Protein AF-A0A832CK86-F1 (afdb_monomer_lite)

Secondary structure (DSSP, 8-state):
-HHHHHHHHHTT-HHHHHHHHHHHHHHHHHHHHHHGGG--S-PPP-HHHHHHHHHHHHH-TTTSS-HHHHHHHHHHTT--GGGGT-PPP--------

pLDDT: mean 81.96, std 16.76, range [39.22, 96.06]

Radius of gyration: 15.75 Å; chains: 1; bounding box: 34×33×42 Å

Structure (mmCIF, N/CA/C/O backbone):
data_AF-A0A832CK86-F1
#
_entry.id   AF-A0A832CK86-F1
#
loop_
_atom_site.group_PDB
_atom_site.id
_atom_site.type_symbol
_atom_site.label_atom_id
_atom_site.label_alt_id
_atom_site.label_comp_id
_atom_site.label_asym_id
_atom_site.label_entity_id
_atom_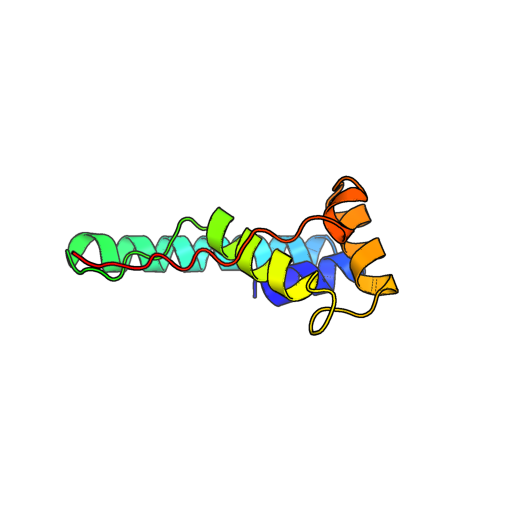site.label_seq_id
_atom_site.pdbx_PDB_ins_code
_atom_site.Cartn_x
_atom_site.Cartn_y
_atom_site.Cartn_z
_atom_site.occupancy
_atom_site.B_iso_or_equiv
_atom_site.auth_seq_id
_atom_site.auth_comp_id
_atom_site.auth_asym_id
_atom_site.auth_atom_id
_atom_site.pdbx_PDB_model_num
ATOM 1 N N . MET A 1 1 ? -9.689 -0.532 -2.951 1.00 85.69 1 MET A N 1
ATOM 2 C CA . MET A 1 1 ? -9.281 0.847 -2.597 1.00 85.69 1 MET A CA 1
ATOM 3 C C . MET A 1 1 ? -7.775 0.966 -2.414 1.00 85.69 1 MET A C 1
ATOM 5 O O . MET A 1 1 ? -7.137 1.491 -3.309 1.00 85.69 1 MET A O 1
ATOM 9 N N . LEU A 1 2 ? -7.179 0.452 -1.328 1.00 91.69 2 LEU A N 1
ATOM 10 C CA . LEU A 1 2 ? -5.730 0.609 -1.087 1.00 91.69 2 LEU A CA 1
ATOM 11 C C . LEU A 1 2 ? -4.853 -0.148 -2.101 1.00 91.69 2 LEU A C 1
ATOM 13 O O . LEU A 1 2 ? -3.833 0.354 -2.557 1.00 91.69 2 LEU A O 1
ATOM 17 N N . ARG A 1 3 ? -5.281 -1.344 -2.515 1.00 94.19 3 ARG A N 1
ATOM 18 C CA . ARG A 1 3 ? -4.633 -2.065 -3.619 1.00 94.19 3 ARG A CA 1
ATOM 19 C C . ARG A 1 3 ? -4.710 -1.270 -4.924 1.00 94.19 3 ARG A C 1
ATOM 21 O O . ARG A 1 3 ? -3.701 -1.083 -5.589 1.00 94.19 3 ARG A O 1
ATOM 28 N N . ASP A 1 4 ? -5.895 -0.754 -5.238 1.00 94.50 4 ASP A N 1
ATOM 29 C CA . ASP A 1 4 ? -6.147 0.013 -6.461 1.00 94.50 4 ASP A CA 1
ATOM 30 C C . ASP A 1 4 ? -5.348 1.320 -6.493 1.00 94.50 4 ASP A C 1
ATOM 32 O O . ASP A 1 4 ? -4.855 1.684 -7.553 1.00 94.50 4 ASP A O 1
ATOM 36 N N . SER A 1 5 ? -5.122 1.978 -5.345 1.00 94.62 5 SER A N 1
ATOM 37 C CA . SER A 1 5 ? -4.248 3.157 -5.306 1.00 94.62 5 SER A CA 1
ATOM 38 C C . SER A 1 5 ? -2.819 2.837 -5.739 1.00 94.62 5 SER A C 1
ATOM 40 O O . SER A 1 5 ? -2.212 3.627 -6.452 1.00 94.62 5 SER A O 1
ATOM 42 N N . PHE A 1 6 ? -2.280 1.668 -5.371 1.00 94.50 6 PHE A N 1
ATOM 43 C CA . PHE A 1 6 ? -0.951 1.257 -5.835 1.00 94.50 6 PHE A CA 1
ATOM 44 C C . PHE A 1 6 ? -0.939 0.915 -7.327 1.00 94.50 6 PHE A C 1
ATOM 46 O O . PHE A 1 6 ? 0.028 1.233 -8.015 1.00 94.50 6 PHE A O 1
ATOM 53 N N . LEU A 1 7 ? -2.012 0.304 -7.838 1.00 95.06 7 LEU A N 1
ATOM 54 C CA . LEU A 1 7 ? -2.145 0.020 -9.268 1.00 95.06 7 LEU A CA 1
ATOM 55 C C . LEU A 1 7 ? -2.219 1.312 -10.091 1.00 95.06 7 LEU A C 1
ATOM 57 O O . LEU A 1 7 ? -1.524 1.436 -11.095 1.00 95.06 7 LEU A O 1
ATOM 61 N N . ASP A 1 8 ? -2.984 2.300 -9.635 1.00 96.06 8 ASP A N 1
ATOM 62 C CA . ASP A 1 8 ? -3.076 3.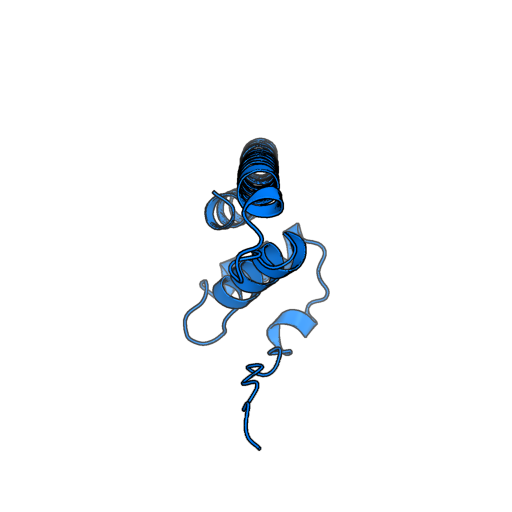604 -10.295 1.00 96.06 8 ASP A CA 1
ATOM 63 C C . ASP A 1 8 ? -1.740 4.358 -10.266 1.00 96.06 8 ASP A C 1
ATOM 65 O O . ASP A 1 8 ? -1.392 5.019 -11.244 1.00 96.06 8 ASP A O 1
ATOM 69 N N . LEU A 1 9 ? -0.947 4.187 -9.202 1.00 93.69 9 LEU A N 1
ATOM 70 C CA . LEU A 1 9 ? 0.418 4.712 -9.122 1.00 93.69 9 LEU A CA 1
ATOM 71 C C . LEU A 1 9 ? 1.307 4.136 -10.238 1.00 93.69 9 LEU A C 1
ATOM 73 O O . LEU A 1 9 ? 1.986 4.882 -10.939 1.00 93.69 9 LEU A O 1
ATOM 77 N N . ILE A 1 10 ? 1.256 2.814 -10.452 1.00 95.44 10 ILE A N 1
ATOM 78 C CA . ILE A 1 10 ? 2.014 2.124 -11.513 1.00 95.44 10 ILE A CA 1
ATOM 79 C C . ILE A 1 10 ? 1.619 2.649 -12.898 1.00 95.44 10 ILE A C 1
ATOM 81 O O . ILE A 1 10 ? 2.476 2.803 -13.770 1.00 95.44 10 ILE A O 1
ATOM 85 N N . LEU A 1 11 ? 0.332 2.947 -13.093 1.00 95.19 11 LEU A N 1
ATOM 86 C CA . LEU A 1 11 ? -0.219 3.474 -14.343 1.00 95.19 11 LEU A CA 1
ATOM 87 C C . LEU A 1 11 ? 0.027 4.984 -14.538 1.00 95.19 11 LEU A C 1
ATOM 89 O O . LEU A 1 11 ? -0.416 5.536 -15.544 1.00 95.19 11 LEU A O 1
ATOM 93 N N . GLY A 1 12 ? 0.705 5.661 -13.601 1.00 92.62 12 GLY A N 1
ATOM 94 C CA . GLY A 1 12 ? 0.952 7.108 -13.647 1.00 92.62 12 GLY A CA 1
ATOM 95 C C . GLY A 1 12 ? -0.287 7.965 -13.359 1.00 92.62 12 GLY A C 1
ATOM 96 O O . GLY A 1 12 ? -0.292 9.168 -13.611 1.00 92.62 12 GLY A O 1
ATOM 97 N N . GLN A 1 13 ? -1.357 7.368 -12.831 1.00 95.50 13 GLN A N 1
ATOM 98 C CA . GLN A 1 13 ? -2.599 8.054 -12.472 1.00 95.50 13 GLN A CA 1
ATOM 99 C C . GLN A 1 13 ? -2.511 8.607 -11.041 1.00 95.50 13 GLN A C 1
ATOM 101 O O . GLN A 1 13 ? -3.305 8.244 -10.173 1.00 95.50 13 GLN A O 1
ATOM 106 N N . HIS A 1 14 ? -1.532 9.479 -10.786 1.00 93.75 14 HIS A N 1
ATOM 107 C CA . HIS A 1 14 ? -1.184 9.944 -9.435 1.00 93.75 14 HIS A CA 1
ATOM 108 C C . HIS A 1 14 ? -2.364 10.563 -8.674 1.00 93.75 14 HIS A C 1
ATOM 110 O O . HIS A 1 14 ? -2.599 10.205 -7.523 1.00 93.75 14 HIS A O 1
ATOM 116 N N . ASP A 1 15 ? -3.158 11.420 -9.320 1.00 96.06 15 ASP A N 1
ATOM 117 C CA . ASP A 1 15 ? -4.313 12.064 -8.678 1.00 96.06 15 ASP A CA 1
ATOM 118 C C . ASP A 1 15 ? -5.368 11.047 -8.227 1.00 96.06 15 ASP A C 1
ATOM 120 O O . ASP A 1 15 ? -5.968 11.168 -7.156 1.00 96.06 15 ASP A O 1
ATOM 124 N N . ARG A 1 16 ? -5.585 10.008 -9.041 1.00 94.50 16 ARG A N 1
ATOM 125 C CA . ARG A 1 16 ? -6.545 8.944 -8.743 1.00 94.50 16 ARG A CA 1
ATOM 126 C C . ARG A 1 16 ? -6.030 8.045 -7.625 1.00 94.50 16 ARG A C 1
ATOM 128 O O . ARG A 1 16 ? -6.784 7.741 -6.699 1.00 94.50 16 ARG A O 1
ATOM 135 N N . ALA A 1 17 ? -4.748 7.688 -7.678 1.00 95.00 17 ALA A N 1
ATOM 136 C CA . ALA A 1 17 ? -4.077 6.934 -6.630 1.00 95.00 17 ALA A CA 1
ATOM 137 C C . ALA A 1 17 ? -4.180 7.644 -5.273 1.00 95.00 17 ALA A C 1
ATOM 139 O O . ALA A 1 17 ? -4.582 7.039 -4.278 1.00 95.00 17 ALA A O 1
ATOM 140 N N . GLU A 1 18 ? -3.905 8.945 -5.252 1.00 95.19 18 GLU A N 1
ATOM 141 C CA . GLU A 1 18 ? -3.989 9.783 -4.061 1.00 95.19 18 GLU A CA 1
ATOM 142 C C . GLU A 1 18 ? -5.432 9.895 -3.537 1.00 95.19 18 GLU A C 1
ATOM 144 O O . GLU A 1 18 ? -5.682 9.754 -2.338 1.00 95.19 18 GLU A O 1
ATOM 149 N N . GLY A 1 19 ? -6.416 10.068 -4.425 1.00 95.44 19 GLY A N 1
ATOM 150 C CA . GLY A 1 19 ? -7.832 10.065 -4.046 1.00 95.44 19 GLY A CA 1
ATOM 151 C C . GLY A 1 19 ? -8.273 8.749 -3.393 1.00 95.44 19 GLY A C 1
ATOM 152 O O . GLY A 1 19 ? -8.943 8.755 -2.356 1.00 95.44 19 GLY A O 1
ATOM 153 N N . LEU A 1 20 ? -7.855 7.613 -3.958 1.00 95.19 20 LEU A N 1
ATOM 154 C CA . LEU A 1 20 ? -8.133 6.283 -3.410 1.00 95.19 20 LEU A CA 1
ATOM 155 C C . LEU A 1 20 ? -7.417 6.039 -2.077 1.00 95.19 20 LEU A C 1
ATOM 157 O O . LEU A 1 20 ? -8.002 5.434 -1.173 1.00 95.19 20 LEU A O 1
ATOM 161 N N . HIS A 1 21 ? -6.185 6.529 -1.932 1.00 92.56 21 HIS A N 1
ATOM 162 C CA . HIS A 1 21 ? -5.433 6.457 -0.684 1.00 92.56 21 HIS A CA 1
ATOM 163 C C . HIS A 1 21 ? -6.149 7.216 0.441 1.00 92.56 21 HIS A C 1
ATOM 165 O O . HIS A 1 21 ? -6.414 6.649 1.504 1.00 92.56 21 HIS A O 1
ATOM 171 N N . ARG A 1 22 ? -6.570 8.462 0.184 1.00 95.62 22 ARG A N 1
ATOM 172 C CA . ARG A 1 22 ? -7.348 9.256 1.152 1.00 95.62 22 ARG A CA 1
ATOM 173 C C . ARG A 1 22 ? -8.673 8.595 1.511 1.00 95.62 22 ARG A C 1
ATOM 175 O O . ARG A 1 22 ? -9.052 8.597 2.681 1.00 95.62 22 ARG A O 1
ATOM 182 N N . LEU A 1 23 ? -9.367 8.003 0.537 1.00 95.81 23 LEU A N 1
ATOM 183 C CA . LEU A 1 23 ? -10.602 7.263 0.798 1.00 95.81 23 LEU A CA 1
ATOM 184 C C . LEU A 1 23 ? -10.353 6.053 1.713 1.00 95.81 23 LEU A C 1
ATOM 186 O O . LEU A 1 23 ? -11.147 5.791 2.617 1.00 95.81 23 LEU A O 1
ATOM 190 N N . ALA A 1 24 ? -9.243 5.337 1.513 1.00 94.25 24 ALA A N 1
ATOM 191 C CA . ALA A 1 24 ? -8.856 4.225 2.376 1.00 94.25 24 ALA A CA 1
ATOM 192 C C . ALA A 1 24 ? -8.570 4.689 3.816 1.00 94.25 24 ALA A C 1
ATOM 194 O O . ALA A 1 24 ? -9.055 4.052 4.752 1.00 94.25 24 ALA A O 1
ATOM 195 N N . ILE A 1 25 ? -7.871 5.819 3.994 1.00 94.38 25 ILE A N 1
ATOM 196 C CA . ILE A 1 25 ? -7.645 6.429 5.316 1.00 94.38 25 ILE A CA 1
ATOM 197 C C . ILE A 1 25 ? -8.980 6.778 5.980 1.00 94.38 25 ILE A C 1
ATOM 199 O O . ILE A 1 25 ? -9.219 6.389 7.118 1.00 94.38 25 ILE A O 1
ATOM 203 N N . GLN A 1 26 ? -9.880 7.464 5.270 1.00 94.88 26 GLN A N 1
ATOM 204 C CA . GLN A 1 26 ? -11.177 7.869 5.824 1.00 94.88 26 GLN A CA 1
ATOM 205 C C . GLN A 1 26 ? -12.013 6.669 6.279 1.00 94.88 26 GLN A C 1
ATOM 207 O O . GLN A 1 26 ? -12.628 6.709 7.348 1.00 94.88 26 GLN A O 1
ATOM 212 N N . LEU A 1 27 ? -12.028 5.592 5.488 1.00 92.25 27 LEU A N 1
ATOM 213 C CA . LEU A 1 27 ? -12.742 4.370 5.843 1.00 92.25 27 LEU A CA 1
ATOM 214 C C . LEU A 1 27 ? -12.130 3.699 7.079 1.00 92.25 27 LEU A C 1
ATOM 216 O O . LEU A 1 27 ? -12.873 3.291 7.972 1.00 92.25 27 LEU A O 1
ATOM 220 N N . TYR A 1 28 ? -10.798 3.626 7.146 1.00 91.50 28 TYR A N 1
ATOM 221 C CA . TYR A 1 28 ? -10.079 3.107 8.307 1.00 91.50 28 TYR A CA 1
ATOM 222 C C . TYR A 1 28 ? -10.396 3.914 9.571 1.00 91.50 28 TYR A C 1
ATOM 224 O O . TYR A 1 28 ? -10.814 3.337 10.573 1.00 91.50 28 TYR A O 1
ATOM 232 N N . THR A 1 29 ? -10.283 5.245 9.512 1.00 91.25 29 THR A N 1
ATOM 233 C CA . THR A 1 29 ? -10.589 6.128 10.646 1.00 91.25 29 THR A CA 1
ATOM 234 C C . THR A 1 29 ? -12.028 5.933 11.105 1.00 91.25 29 THR A C 1
ATOM 236 O O . THR A 1 29 ? -12.283 5.762 12.295 1.00 91.25 29 THR A O 1
ATOM 239 N N . ARG A 1 30 ? -12.981 5.878 10.167 1.00 91.06 30 ARG A N 1
ATOM 240 C CA . ARG A 1 30 ? -14.389 5.636 10.496 1.00 91.06 30 ARG A CA 1
ATOM 241 C C . ARG A 1 30 ? -14.590 4.289 11.187 1.00 91.06 30 ARG A C 1
ATOM 243 O O . ARG A 1 30 ? -15.318 4.228 12.173 1.00 91.06 30 ARG A O 1
ATOM 250 N N . PHE A 1 31 ? -13.954 3.228 10.697 1.00 88.00 31 PHE A N 1
ATOM 251 C CA . PHE A 1 31 ? -14.025 1.919 11.342 1.00 88.00 31 PHE A CA 1
ATOM 252 C C . PHE A 1 31 ? -13.455 1.973 12.763 1.00 88.00 31 PHE A C 1
ATOM 254 O O . PHE A 1 31 ? -14.119 1.546 13.701 1.00 88.00 31 PHE A O 1
ATOM 261 N N . GLN A 1 32 ? -12.265 2.550 12.935 1.00 85.06 32 GLN A N 1
ATOM 262 C CA . GLN A 1 32 ? -11.597 2.627 14.232 1.00 85.06 32 GLN A CA 1
ATOM 263 C C . GLN A 1 32 ? -12.450 3.385 15.257 1.00 85.06 32 GLN A C 1
ATOM 265 O O . GLN A 1 32 ? -12.724 2.848 16.325 1.00 85.06 32 GLN A O 1
ATOM 270 N N . THR A 1 33 ? -13.006 4.543 14.883 1.00 85.50 33 THR A N 1
ATOM 271 C CA . THR A 1 33 ? -13.915 5.308 15.761 1.00 85.50 33 THR A CA 1
ATOM 272 C C . THR A 1 33 ? -15.194 4.554 16.138 1.00 85.50 33 THR A C 1
ATOM 274 O O . THR A 1 33 ? -15.745 4.778 17.211 1.00 85.50 33 THR A O 1
ATOM 277 N N . ALA A 1 34 ? -15.686 3.660 15.274 1.00 82.31 34 ALA A N 1
ATOM 278 C CA . ALA A 1 34 ? -16.877 2.861 15.556 1.00 82.31 34 ALA A CA 1
ATOM 279 C C . ALA A 1 34 ? -16.588 1.680 16.497 1.00 82.31 34 ALA A C 1
ATOM 281 O O . ALA A 1 34 ? -17.483 1.251 17.224 1.00 82.31 34 ALA A O 1
ATOM 282 N N . VAL A 1 35 ? -15.359 1.154 16.482 1.00 76.38 35 VAL A N 1
ATOM 283 C CA . VAL A 1 35 ? -14.965 -0.048 17.236 1.00 76.38 35 VAL A CA 1
ATOM 284 C C . VAL A 1 35 ? -14.269 0.287 18.562 1.00 76.38 35 VAL A C 1
ATOM 286 O O . VAL A 1 35 ? -14.393 -0.482 19.512 1.00 76.38 35 VAL A O 1
ATOM 289 N N . GLU A 1 36 ? -13.627 1.452 18.685 1.00 68.88 36 GLU A N 1
ATOM 290 C CA . GLU A 1 36 ? -13.065 1.967 19.947 1.00 68.88 36 GLU A CA 1
ATOM 291 C C . GLU A 1 36 ? -14.031 1.899 21.152 1.00 68.88 36 GLU A C 1
ATOM 293 O O . GLU A 1 36 ? -13.635 1.368 22.193 1.00 68.88 36 GLU A O 1
ATOM 298 N N . PRO A 1 37 ? -15.297 2.356 21.058 1.00 65.62 37 PRO A N 1
ATOM 299 C CA . PRO A 1 37 ? -16.227 2.290 22.187 1.00 65.62 37 PRO A CA 1
ATOM 300 C C . PRO A 1 37 ? -16.749 0.875 22.487 1.00 65.62 37 PRO A C 1
ATOM 302 O O . PRO A 1 37 ? -17.334 0.667 23.548 1.00 65.62 37 PRO A O 1
ATOM 305 N N . ALA A 1 38 ? -16.551 -0.100 21.590 1.00 61.19 38 ALA A N 1
ATOM 306 C CA . ALA A 1 38 ? -17.049 -1.467 21.762 1.00 61.19 38 ALA A CA 1
ATOM 307 C C . ALA A 1 38 ? -16.140 -2.343 22.647 1.00 61.19 38 ALA A C 1
ATOM 309 O O . ALA A 1 38 ? -16.537 -3.447 23.006 1.00 61.19 38 ALA A O 1
ATOM 310 N N . GLY A 1 39 ? -14.937 -1.876 23.018 1.00 59.44 39 GLY A N 1
ATOM 311 C CA . GLY A 1 39 ? -14.033 -2.555 23.965 1.00 59.44 39 GLY A CA 1
ATOM 312 C C . GLY A 1 39 ? -13.549 -3.949 23.536 1.00 59.44 39 GLY A C 1
ATOM 313 O O . GLY A 1 39 ? -12.897 -4.649 24.314 1.00 59.44 39 GLY A O 1
ATOM 314 N N . GLU A 1 40 ? -13.868 -4.372 22.316 1.00 56.50 40 GLU A N 1
ATOM 315 C CA . GLU A 1 40 ? -13.721 -5.749 21.872 1.00 56.50 40 GLU A CA 1
ATOM 316 C C . GLU A 1 40 ? -12.466 -5.918 21.010 1.00 56.50 40 GLU A C 1
ATOM 318 O O . GLU A 1 40 ? -12.034 -5.012 20.303 1.00 56.50 40 GLU A O 1
ATOM 323 N N . ARG A 1 41 ? -11.858 -7.103 21.110 1.00 55.47 41 ARG A N 1
ATOM 324 C CA . ARG A 1 41 ? -10.510 -7.515 20.665 1.00 55.47 41 ARG A CA 1
ATOM 325 C C . ARG A 1 41 ? -10.262 -7.478 19.141 1.00 55.47 41 ARG A C 1
ATOM 327 O O . ARG A 1 41 ? -9.422 -8.221 18.642 1.00 55.47 41 ARG A O 1
ATOM 334 N N . VAL A 1 42 ? -10.985 -6.641 18.403 1.00 64.38 42 VAL A N 1
ATOM 335 C CA . VAL A 1 42 ? -10.943 -6.483 16.942 1.00 64.38 42 VAL A CA 1
ATOM 336 C C . VAL A 1 42 ? -10.461 -5.072 16.586 1.00 64.38 42 VAL A C 1
ATOM 338 O O . VAL A 1 42 ? -11.028 -4.387 15.737 1.00 64.38 42 VAL A O 1
ATOM 341 N N . ALA A 1 43 ? -9.416 -4.594 17.262 1.00 68.50 43 ALA A N 1
ATOM 342 C CA . ALA A 1 43 ? -8.723 -3.399 16.803 1.00 68.50 43 ALA A CA 1
ATOM 343 C C . ALA A 1 43 ? -8.012 -3.744 15.487 1.00 68.50 43 ALA A C 1
ATOM 345 O O . ALA A 1 43 ? -7.207 -4.677 15.440 1.00 68.50 43 ALA A O 1
ATOM 346 N N . LEU A 1 44 ? -8.324 -3.014 14.413 1.00 77.69 44 LEU A N 1
ATOM 347 C CA . LEU A 1 44 ? -7.513 -3.085 13.201 1.00 77.69 44 LEU A CA 1
ATOM 348 C C . LEU A 1 44 ? -6.085 -2.640 13.534 1.00 77.69 44 LEU A C 1
ATOM 350 O O . LEU A 1 44 ? -5.914 -1.719 14.342 1.00 77.69 44 LEU A O 1
ATOM 354 N N . PRO A 1 45 ? -5.068 -3.253 12.906 1.00 85.06 45 PRO A N 1
ATOM 355 C CA . PRO A 1 45 ? -3.715 -2.740 13.016 1.00 85.06 45 PRO A CA 1
ATOM 356 C C . PRO A 1 45 ? -3.654 -1.315 12.438 1.00 85.06 45 PRO A C 1
ATOM 358 O O . PRO A 1 45 ? -4.504 -0.960 11.613 1.00 85.06 45 PRO A O 1
ATOM 361 N N . PRO A 1 46 ? -2.665 -0.504 12.852 1.00 89.06 46 PRO A N 1
ATOM 362 C CA . PRO A 1 46 ? -2.406 0.811 12.282 1.00 89.06 46 PRO A CA 1
ATOM 363 C C . PRO A 1 46 ? -2.517 0.828 10.756 1.00 89.06 46 PRO A C 1
ATOM 365 O O . PRO A 1 46 ? -2.111 -0.111 10.071 1.00 89.06 46 PRO A O 1
ATOM 368 N N . PHE A 1 47 ? -3.042 1.920 10.201 1.00 89.31 47 PHE A N 1
ATOM 369 C CA . PHE A 1 47 ? -3.231 2.035 8.754 1.00 89.31 47 PHE A CA 1
ATOM 370 C C . PHE A 1 47 ? -1.933 1.813 7.961 1.00 89.31 47 PHE A C 1
ATOM 372 O O . PHE A 1 47 ? -1.962 1.204 6.892 1.00 89.31 47 PHE A O 1
ATOM 379 N N . ASP A 1 48 ? -0.793 2.249 8.496 1.00 89.69 48 ASP A N 1
ATOM 380 C CA . ASP A 1 48 ? 0.511 2.015 7.875 1.00 89.69 48 ASP A CA 1
ATOM 381 C C . ASP A 1 48 ? 0.883 0.533 7.807 1.00 89.69 48 ASP A C 1
ATOM 383 O O . ASP A 1 48 ? 1.446 0.103 6.801 1.00 89.69 48 ASP A O 1
ATOM 387 N N . ASP A 1 49 ? 0.496 -0.269 8.799 1.00 89.50 49 ASP A N 1
ATOM 388 C CA . ASP A 1 49 ? 0.721 -1.715 8.786 1.00 89.50 49 ASP A CA 1
ATOM 389 C C . ASP A 1 49 ? -0.163 -2.392 7.734 1.00 89.50 49 ASP A C 1
ATOM 391 O O . ASP A 1 49 ? 0.297 -3.272 7.007 1.00 89.50 49 ASP A O 1
ATOM 395 N N . LEU A 1 50 ? -1.414 -1.939 7.578 1.00 90.69 50 LEU A N 1
ATOM 396 C CA . LEU A 1 50 ? -2.298 -2.396 6.497 1.00 90.69 50 LEU A CA 1
ATOM 397 C C . LEU A 1 50 ? -1.729 -2.032 5.121 1.00 90.69 50 LEU A C 1
ATOM 399 O O . LEU A 1 50 ? -1.718 -2.855 4.203 1.00 90.69 50 LEU A O 1
ATOM 403 N N . ARG A 1 51 ? -1.225 -0.803 4.976 1.00 92.81 51 ARG A N 1
ATOM 404 C CA . ARG A 1 51 ? -0.566 -0.334 3.754 1.00 92.81 51 ARG A CA 1
ATOM 405 C C . ARG A 1 51 ? 0.675 -1.158 3.445 1.00 92.81 51 ARG A C 1
ATOM 407 O O . ARG A 1 51 ? 0.868 -1.538 2.290 1.00 92.81 51 ARG A O 1
ATOM 414 N N . GLN A 1 52 ? 1.475 -1.467 4.460 1.00 91.31 52 GLN A N 1
ATOM 415 C CA . GLN A 1 52 ? 2.660 -2.297 4.319 1.00 91.31 52 GLN A CA 1
ATOM 416 C C . GLN A 1 52 ? 2.301 -3.742 3.961 1.00 91.31 52 GLN A C 1
ATOM 418 O O . GLN A 1 52 ? 2.961 -4.325 3.107 1.00 91.31 52 GLN A O 1
ATOM 423 N N . ALA A 1 53 ? 1.247 -4.312 4.547 1.00 90.81 53 ALA A N 1
ATOM 424 C CA . ALA A 1 53 ? 0.781 -5.658 4.218 1.00 90.81 53 ALA A CA 1
ATOM 425 C C . ALA A 1 53 ? 0.376 -5.768 2.740 1.00 90.81 53 ALA A C 1
ATOM 427 O O . ALA A 1 53 ? 0.875 -6.641 2.031 1.00 90.81 53 ALA A O 1
ATOM 428 N N . VAL A 1 54 ? -0.432 -4.825 2.242 1.00 92.88 54 VAL A N 1
ATOM 429 C CA . VAL A 1 54 ? -0.816 -4.780 0.819 1.00 92.88 54 VAL A CA 1
ATOM 430 C C . VAL A 1 54 ? 0.408 -4.578 -0.078 1.00 92.88 54 VAL A C 1
ATOM 432 O O . VAL A 1 54 ? 0.514 -5.213 -1.126 1.00 92.88 54 VAL A O 1
ATOM 435 N N . LEU A 1 55 ? 1.351 -3.719 0.320 1.00 92.19 55 LEU A N 1
ATOM 436 C CA . LEU A 1 55 ? 2.590 -3.520 -0.431 1.00 92.19 55 LEU A CA 1
ATOM 437 C C . LEU A 1 55 ? 3.428 -4.806 -0.493 1.00 92.19 55 LEU A C 1
ATO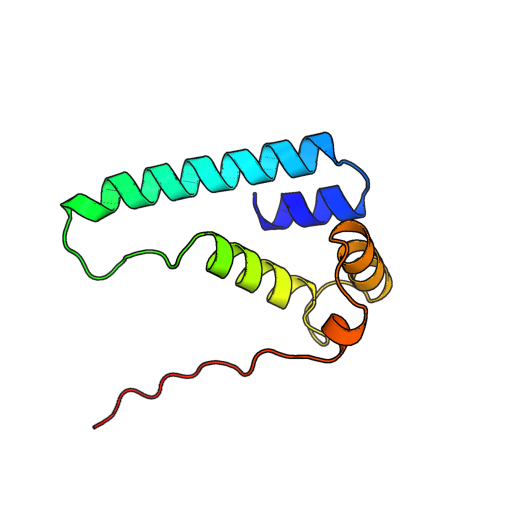M 439 O O . LEU A 1 55 ? 3.920 -5.153 -1.564 1.00 92.19 55 LEU A O 1
ATOM 443 N N . ASN A 1 56 ? 3.549 -5.536 0.618 1.00 91.38 56 ASN A N 1
ATOM 444 C CA . ASN A 1 56 ? 4.264 -6.811 0.675 1.00 91.38 56 ASN A CA 1
ATOM 445 C C . ASN A 1 56 ? 3.613 -7.859 -0.237 1.00 91.38 56 ASN A C 1
ATOM 447 O O . ASN A 1 56 ? 4.323 -8.549 -0.958 1.00 91.38 56 ASN A O 1
ATOM 451 N N . GLU A 1 57 ? 2.280 -7.945 -0.257 1.00 92.06 57 GLU A N 1
ATOM 452 C CA . GLU A 1 57 ? 1.550 -8.838 -1.169 1.00 92.06 57 GLU A CA 1
ATOM 453 C C . GLU A 1 57 ? 1.792 -8.480 -2.641 1.00 92.06 57 GLU A C 1
ATOM 455 O O . GLU A 1 57 ? 1.995 -9.356 -3.478 1.00 92.06 57 GLU A O 1
ATOM 460 N N . LEU A 1 58 ? 1.787 -7.187 -2.983 1.00 91.81 58 LEU A N 1
ATOM 461 C CA . LEU A 1 58 ? 2.039 -6.732 -4.354 1.00 91.81 58 LEU A CA 1
ATOM 462 C C . LEU A 1 58 ? 3.492 -6.963 -4.788 1.00 91.81 58 LEU A C 1
ATOM 464 O O . LEU A 1 58 ? 3.746 -7.242 -5.963 1.00 91.81 58 LEU A O 1
ATOM 468 N N . LEU A 1 59 ? 4.438 -6.858 -3.858 1.00 90.88 59 LEU A N 1
ATOM 469 C CA . LEU A 1 59 ? 5.860 -7.088 -4.103 1.00 90.88 59 LEU A CA 1
ATOM 470 C C . LEU A 1 59 ? 6.286 -8.547 -3.892 1.00 90.88 59 LEU A C 1
ATOM 472 O O . LEU A 1 59 ? 7.451 -8.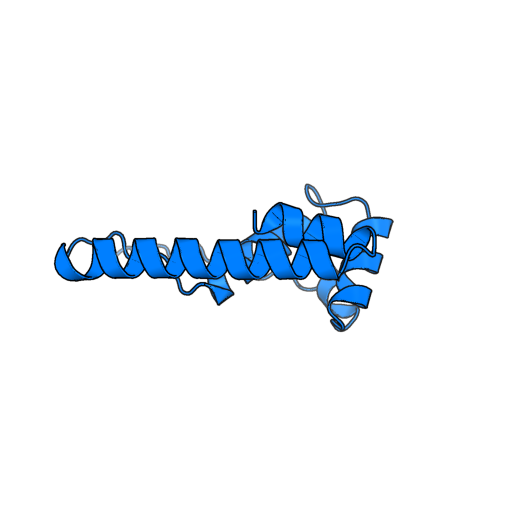863 -4.137 1.00 90.88 59 LEU A O 1
ATOM 476 N N . ASP A 1 60 ? 5.369 -9.447 -3.526 1.00 89.81 60 ASP A N 1
ATOM 477 C CA . ASP A 1 60 ? 5.688 -10.852 -3.284 1.00 89.81 60 ASP A CA 1
ATOM 478 C C . ASP A 1 60 ? 6.309 -11.502 -4.538 1.00 89.81 60 ASP A C 1
ATOM 480 O O . ASP A 1 60 ? 5.738 -11.408 -5.631 1.00 89.81 60 ASP A O 1
ATOM 484 N N . PRO A 1 61 ? 7.488 -12.142 -4.436 1.00 83.50 61 PRO A N 1
ATOM 485 C CA . PRO A 1 61 ? 8.212 -12.650 -5.597 1.00 83.50 61 PRO A CA 1
ATOM 486 C C . PRO A 1 61 ? 7.494 -13.798 -6.316 1.00 83.50 61 PRO A C 1
ATOM 488 O O . PRO A 1 61 ? 7.699 -13.948 -7.519 1.00 83.50 61 PRO A O 1
ATOM 491 N N . GLU A 1 62 ? 6.662 -14.573 -5.617 1.00 85.38 62 GLU A N 1
ATOM 492 C CA . GLU A 1 62 ? 6.010 -15.780 -6.138 1.00 85.38 62 GLU A CA 1
ATOM 493 C C . GLU A 1 62 ? 4.580 -15.504 -6.625 1.00 85.38 62 GLU A C 1
ATOM 495 O O . GLU A 1 62 ? 4.170 -16.041 -7.652 1.00 85.38 62 GLU A O 1
ATOM 500 N N . GLN A 1 63 ? 3.827 -14.666 -5.908 1.00 87.81 63 GLN A N 1
ATOM 501 C CA . GLN A 1 63 ? 2.386 -14.453 -6.112 1.00 87.81 63 GLN A CA 1
ATOM 502 C C . GLN A 1 63 ? 1.989 -12.979 -6.305 1.00 87.81 63 GLN A C 1
ATOM 504 O O . GLN A 1 63 ? 0.812 -12.679 -6.514 1.00 87.81 63 GLN A O 1
ATOM 509 N N . GLY A 1 64 ? 2.948 -12.053 -6.228 1.00 88.44 64 GLY A N 1
ATOM 510 C CA . GLY A 1 64 ? 2.716 -10.621 -6.406 1.00 88.44 64 GLY A CA 1
ATOM 511 C C . GLY A 1 64 ? 2.614 -10.188 -7.871 1.00 88.44 64 GLY A C 1
ATOM 512 O O . GLY A 1 64 ? 2.342 -10.972 -8.780 1.00 88.44 64 GLY A O 1
ATOM 513 N N . LEU A 1 65 ? 2.854 -8.901 -8.119 1.00 91.38 65 LEU A N 1
ATOM 514 C CA . LEU A 1 65 ? 2.830 -8.316 -9.460 1.00 91.38 65 LEU A CA 1
ATOM 515 C C . LEU A 1 65 ? 3.929 -8.887 -10.374 1.00 91.38 65 LEU A C 1
ATOM 517 O O . LEU A 1 65 ? 4.930 -9.448 -9.917 1.00 91.38 65 LEU A O 1
ATOM 521 N N . LEU A 1 66 ? 3.776 -8.677 -11.684 1.00 91.62 66 LEU A N 1
ATOM 522 C CA . LEU A 1 66 ? 4.835 -8.961 -12.652 1.00 91.62 66 LEU A CA 1
ATOM 523 C C . LEU A 1 66 ? 6.101 -8.132 -12.336 1.00 91.62 66 LEU A C 1
ATOM 525 O O . LEU A 1 66 ? 5.978 -7.016 -11.814 1.00 91.62 66 LEU A O 1
ATOM 529 N N . PRO A 1 67 ? 7.315 -8.646 -12.623 1.00 89.81 67 PRO A N 1
ATOM 530 C CA . PRO A 1 67 ? 8.575 -7.987 -12.263 1.00 89.81 67 PRO A CA 1
ATOM 531 C C . PRO A 1 67 ? 8.673 -6.518 -12.699 1.00 89.81 67 PRO A C 1
ATOM 533 O O . PRO A 1 67 ? 9.121 -5.668 -11.926 1.00 89.81 67 PRO A O 1
ATOM 536 N N . GLU A 1 68 ? 8.201 -6.198 -13.900 1.00 90.50 68 GLU A N 1
ATOM 537 C CA . GLU A 1 68 ? 8.168 -4.844 -14.451 1.00 90.50 68 GLU A CA 1
ATOM 538 C C . GLU A 1 68 ? 7.283 -3.893 -13.632 1.00 90.50 68 GLU A C 1
ATOM 540 O O . GLU A 1 68 ? 7.663 -2.749 -13.370 1.00 90.50 68 GLU A O 1
ATOM 545 N N . TYR A 1 69 ? 6.137 -4.373 -13.149 1.00 93.50 69 TYR A N 1
ATOM 546 C CA . TYR A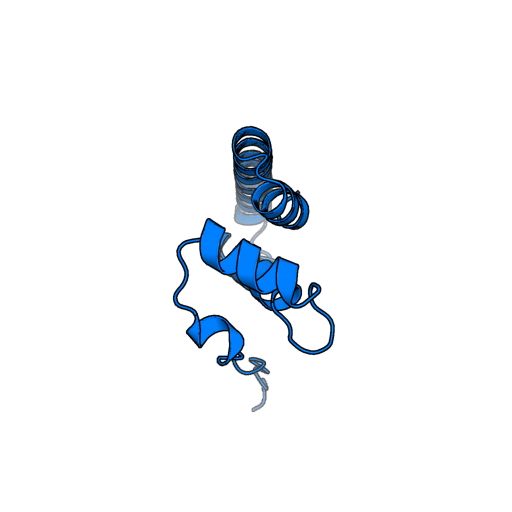 1 69 ? 5.221 -3.591 -12.322 1.00 93.50 69 TYR A CA 1
ATOM 547 C C . TYR A 1 69 ? 5.739 -3.424 -10.897 1.00 93.50 69 TYR A C 1
ATOM 549 O O . TYR A 1 69 ? 5.557 -2.356 -10.315 1.00 93.50 69 TYR A O 1
ATOM 557 N N . LYS A 1 70 ? 6.452 -4.418 -10.357 1.00 91.75 70 LYS A N 1
ATOM 558 C CA . LYS A 1 70 ? 7.159 -4.287 -9.073 1.00 91.75 70 LYS A CA 1
ATOM 559 C C . LYS A 1 70 ? 8.225 -3.194 -9.141 1.00 91.75 70 LYS A C 1
ATOM 561 O O . LYS A 1 70 ? 8.236 -2.298 -8.302 1.00 91.75 70 LYS A O 1
ATOM 566 N N . ALA A 1 71 ? 9.084 -3.232 -10.162 1.00 90.81 71 ALA A N 1
ATOM 567 C CA . ALA A 1 71 ? 10.135 -2.232 -10.359 1.00 90.81 71 ALA A CA 1
ATOM 568 C C . ALA A 1 71 ? 9.557 -0.819 -10.544 1.00 90.81 71 ALA A C 1
ATOM 570 O O . ALA A 1 71 ? 10.075 0.152 -9.980 1.00 90.81 71 ALA A O 1
ATOM 571 N N . ARG A 1 72 ? 8.446 -0.709 -11.286 1.00 93.50 72 ARG A N 1
ATOM 572 C CA . ARG A 1 72 ? 7.725 0.556 -11.439 1.00 93.50 72 ARG A CA 1
ATOM 573 C C . ARG A 1 72 ? 7.168 1.047 -10.107 1.00 93.50 72 ARG A C 1
ATOM 575 O O . ARG A 1 72 ? 7.449 2.178 -9.739 1.00 93.50 72 ARG A O 1
ATOM 582 N N . LEU A 1 73 ? 6.455 0.201 -9.363 1.00 93.31 73 LEU A N 1
ATOM 583 C CA . LEU A 1 73 ? 5.881 0.558 -8.063 1.00 93.31 73 LEU A CA 1
ATOM 584 C C . LEU A 1 73 ? 6.948 1.036 -7.066 1.00 93.31 73 LEU A C 1
ATOM 586 O O . LEU A 1 73 ? 6.741 2.030 -6.381 1.00 93.31 73 LEU A O 1
ATOM 590 N N . ILE A 1 74 ? 8.104 0.368 -7.016 1.00 91.44 74 ILE A N 1
ATOM 591 C CA . ILE A 1 74 ? 9.246 0.761 -6.172 1.00 91.44 74 ILE A CA 1
ATOM 592 C C . ILE A 1 74 ? 9.754 2.151 -6.546 1.00 91.44 74 ILE A C 1
ATOM 594 O O . ILE A 1 74 ? 10.006 2.968 -5.663 1.00 91.44 74 ILE A O 1
ATOM 598 N N . THR A 1 75 ? 9.870 2.421 -7.847 1.00 92.50 75 THR A N 1
ATOM 599 C CA . THR A 1 75 ? 10.315 3.719 -8.366 1.00 92.50 75 THR A CA 1
ATOM 600 C C . THR A 1 75 ? 9.320 4.821 -8.008 1.00 92.50 75 THR A C 1
ATOM 602 O O . THR A 1 75 ? 9.723 5.861 -7.496 1.00 92.50 75 THR A O 1
ATOM 605 N N . GLU A 1 76 ? 8.026 4.578 -8.222 1.00 92.81 76 GLU A N 1
ATOM 606 C CA . GLU A 1 76 ? 6.958 5.541 -7.919 1.00 92.81 76 GLU A CA 1
ATOM 607 C C . GLU A 1 76 ? 6.840 5.840 -6.420 1.00 92.81 76 GLU A C 1
ATOM 609 O O . GLU A 1 76 ? 6.547 6.964 -6.023 1.00 92.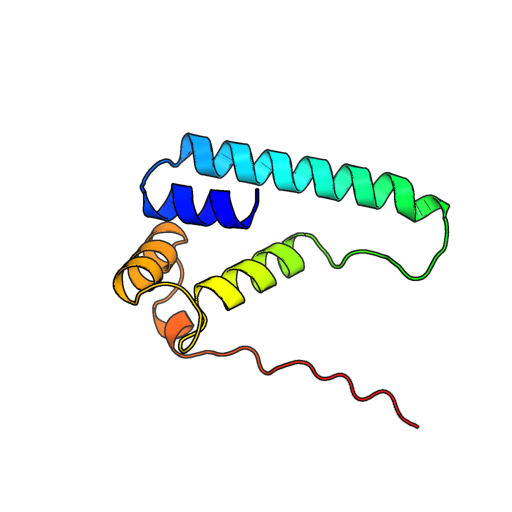81 76 GLU A O 1
ATOM 614 N N . LEU A 1 77 ? 7.109 4.845 -5.572 1.00 91.38 77 LEU A N 1
ATOM 615 C CA . LEU A 1 77 ? 7.136 5.012 -4.119 1.00 91.38 77 LEU A CA 1
ATOM 616 C C . LEU A 1 77 ? 8.476 5.556 -3.593 1.00 91.38 77 LEU A C 1
ATOM 618 O O . LEU A 1 77 ? 8.616 5.731 -2.382 1.00 91.38 77 LEU A O 1
ATOM 622 N N . GLY A 1 78 ? 9.466 5.797 -4.461 1.00 90.88 78 GLY A N 1
ATOM 623 C CA . GLY A 1 78 ? 10.801 6.255 -4.061 1.00 90.88 78 GLY A CA 1
ATOM 624 C C . GLY A 1 78 ? 11.540 5.276 -3.141 1.00 90.88 78 GLY A C 1
ATOM 625 O O . GLY A 1 78 ? 12.370 5.692 -2.332 1.00 90.88 78 GLY A O 1
ATOM 626 N N . LEU A 1 79 ? 11.218 3.982 -3.220 1.00 87.94 79 LEU A N 1
ATOM 627 C CA . LEU A 1 79 ? 11.796 2.952 -2.364 1.00 87.94 79 LEU A CA 1
ATOM 628 C C . LEU A 1 79 ? 13.166 2.498 -2.889 1.00 87.94 79 LEU A C 1
ATOM 630 O O . LEU A 1 79 ? 13.396 2.462 -4.101 1.00 87.94 79 LEU A O 1
ATOM 634 N N . PRO A 1 80 ? 14.090 2.106 -1.997 1.00 83.31 80 PRO A N 1
ATOM 635 C CA . PRO A 1 80 ? 15.384 1.595 -2.419 1.00 83.31 80 PRO A CA 1
ATOM 636 C C . PRO A 1 80 ? 15.226 0.230 -3.122 1.00 83.31 80 PRO A C 1
ATOM 638 O O . PRO A 1 80 ? 14.424 -0.590 -2.680 1.00 83.31 80 PRO A O 1
ATOM 641 N N . PRO A 1 81 ? 16.007 -0.082 -4.176 1.00 73.00 81 PRO A N 1
ATOM 642 C CA . PRO A 1 81 ? 15.841 -1.313 -4.967 1.00 73.00 81 PRO A CA 1
ATOM 643 C C . PRO A 1 81 ? 15.996 -2.627 -4.184 1.00 73.00 81 PRO A C 1
ATOM 645 O O . PRO A 1 81 ? 15.514 -3.672 -4.616 1.00 73.00 81 PRO A O 1
ATOM 648 N N . ASN A 1 82 ? 16.655 -2.589 -3.023 1.00 71.38 82 ASN A N 1
ATOM 649 C CA . ASN A 1 82 ? 16.846 -3.745 -2.143 1.00 71.38 82 ASN A CA 1
ATOM 650 C C . ASN A 1 82 ? 15.542 -4.262 -1.504 1.00 71.38 82 ASN A C 1
ATOM 652 O O . ASN A 1 82 ? 15.550 -5.348 -0.925 1.00 71.38 82 ASN A O 1
ATOM 656 N N . VAL A 1 83 ? 14.418 -3.545 -1.632 1.00 67.12 83 VAL A N 1
ATOM 657 C CA . VAL A 1 83 ? 13.094 -4.043 -1.212 1.00 67.12 83 VAL A CA 1
ATOM 658 C C . VAL A 1 83 ? 12.617 -5.252 -2.024 1.00 67.12 83 VAL A C 1
ATOM 660 O O . VAL A 1 83 ? 11.824 -6.030 -1.511 1.00 67.12 83 VAL A O 1
ATOM 663 N N . LEU A 1 84 ? 13.148 -5.486 -3.233 1.00 61.25 84 LEU A N 1
ATOM 664 C CA . LEU A 1 84 ? 12.916 -6.742 -3.970 1.00 61.25 84 LEU A CA 1
ATOM 665 C C . LEU A 1 84 ? 13.577 -7.959 -3.300 1.00 61.25 84 LEU A C 1
ATOM 667 O O . LEU A 1 84 ? 13.233 -9.097 -3.612 1.00 61.25 84 LEU A O 1
ATOM 671 N N . THR A 1 85 ? 14.529 -7.722 -2.396 1.00 54.59 85 THR A N 1
ATOM 672 C CA . THR A 1 85 ? 15.369 -8.758 -1.782 1.00 54.59 85 THR A CA 1
ATOM 673 C C . THR A 1 85 ? 14.983 -9.040 -0.324 1.00 54.59 85 THR A C 1
ATOM 675 O O . THR A 1 85 ? 15.310 -10.103 0.198 1.00 54.59 85 THR A O 1
ATOM 678 N N . ASN A 1 86 ? 14.253 -8.134 0.338 1.00 49.00 86 ASN A N 1
ATOM 679 C CA . ASN A 1 86 ? 13.895 -8.256 1.754 1.00 49.00 86 ASN A CA 1
ATOM 680 C C . ASN A 1 86 ? 12.432 -8.694 1.936 1.00 49.00 86 ASN A C 1
ATOM 682 O O . ASN A 1 86 ? 11.531 -7.861 1.991 1.00 49.00 86 ASN A O 1
ATOM 686 N N . ARG A 1 87 ? 12.190 -10.002 2.118 1.00 51.56 87 ARG A N 1
ATOM 687 C CA . ARG A 1 87 ? 10.951 -10.473 2.768 1.00 51.56 87 ARG A CA 1
ATOM 688 C C . ARG A 1 87 ? 10.954 -9.990 4.228 1.00 51.56 87 ARG A C 1
ATOM 690 O O . ARG A 1 87 ? 11.907 -10.314 4.940 1.00 51.56 87 ARG A O 1
ATOM 697 N N . PRO A 1 88 ? 9.909 -9.318 4.743 1.00 47.66 88 PRO A N 1
ATOM 698 C CA . PRO A 1 88 ? 9.640 -9.391 6.171 1.00 47.66 88 PRO A CA 1
ATOM 699 C C . PRO A 1 88 ? 9.279 -10.847 6.488 1.00 47.66 88 PRO A C 1
ATOM 701 O O . PRO A 1 88 ? 8.452 -11.455 5.807 1.00 47.66 88 PRO A O 1
ATOM 704 N N . ALA A 1 89 ? 9.957 -11.443 7.470 1.00 45.62 89 ALA A N 1
ATOM 705 C CA . ALA A 1 89 ? 9.655 -12.800 7.909 1.00 45.62 89 ALA A CA 1
ATOM 706 C C . ALA A 1 89 ? 8.160 -12.904 8.273 1.00 45.62 89 ALA A C 1
ATOM 708 O O . ALA A 1 89 ? 7.632 -11.962 8.876 1.00 45.62 89 ALA A O 1
ATOM 709 N N . PRO A 1 90 ? 7.466 -14.011 7.938 1.00 44.75 90 PRO A N 1
ATOM 710 C CA . PRO A 1 90 ? 6.113 -14.223 8.426 1.00 44.75 90 PRO A CA 1
ATOM 711 C C . PRO A 1 90 ? 6.176 -14.164 9.949 1.00 44.75 90 PRO A C 1
ATOM 713 O O . PRO A 1 90 ? 6.803 -15.010 10.589 1.00 44.75 90 PRO A O 1
ATOM 716 N N . THR A 1 91 ? 5.577 -13.126 10.533 1.00 45.41 91 THR A N 1
ATOM 717 C CA . THR A 1 91 ? 5.402 -13.037 11.980 1.00 45.41 91 THR A CA 1
ATOM 718 C C . THR A 1 91 ? 4.305 -14.026 12.341 1.00 45.41 91 THR A C 1
ATOM 720 O O . THR A 1 91 ? 3.156 -13.672 12.579 1.00 45.41 91 THR A O 1
ATOM 723 N N . ASN A 1 92 ? 4.667 -15.306 12.350 1.00 46.25 92 ASN A N 1
ATOM 724 C CA . ASN A 1 92 ? 3.974 -16.281 13.160 1.00 46.25 92 ASN A CA 1
ATOM 725 C C . ASN A 1 92 ? 4.306 -15.891 14.599 1.00 46.25 92 ASN A C 1
ATOM 727 O O . ASN A 1 92 ? 5.389 -16.214 15.074 1.00 46.25 92 ASN A O 1
ATOM 731 N N . GLN A 1 93 ? 3.416 -15.169 15.284 1.00 48.25 93 GLN A N 1
ATOM 732 C CA . GLN A 1 93 ? 3.361 -15.276 16.740 1.00 48.25 93 GLN A CA 1
ATOM 733 C C . GLN A 1 93 ? 2.925 -16.712 17.053 1.00 48.25 93 GLN A C 1
ATOM 735 O O . GLN A 1 93 ? 1.784 -17.059 16.738 1.00 48.25 93 GLN A O 1
ATOM 740 N N . PRO A 1 94 ? 3.753 -17.566 17.678 1.00 42.53 94 PRO A N 1
ATOM 741 C CA . PRO A 1 94 ? 3.243 -18.738 18.354 1.00 42.53 94 PRO A CA 1
ATOM 742 C C . PRO A 1 94 ? 2.932 -18.305 19.789 1.00 42.53 94 PRO A C 1
ATOM 744 O O . PRO A 1 94 ? 3.821 -18.158 20.625 1.00 42.53 94 PRO A O 1
ATOM 747 N N . THR A 1 95 ? 1.660 -18.077 20.089 1.00 54.12 95 THR A N 1
ATOM 748 C CA . THR A 1 95 ? 1.172 -18.054 21.469 1.00 54.12 95 THR A CA 1
ATOM 749 C C . THR A 1 95 ? 1.164 -19.480 22.035 1.00 54.12 95 THR A C 1
ATOM 751 O O . THR A 1 95 ? 0.325 -20.297 21.663 1.00 54.12 95 THR A O 1
ATOM 754 N N . SER A 1 96 ? 2.104 -19.796 22.933 1.00 45.06 96 SER A N 1
ATOM 755 C CA . SER A 1 96 ? 2.055 -20.888 23.940 1.00 45.06 96 SER A CA 1
ATOM 756 C C . SER A 1 96 ? 3.427 -21.004 24.614 1.00 45.06 96 SER A C 1
ATOM 758 O O . SER A 1 96 ? 4.417 -21.052 23.895 1.00 45.06 96 SER A O 1
ATOM 760 N N . LYS A 1 97 ? 3.610 -21.097 25.932 1.00 39.22 97 LYS A N 1
ATOM 761 C CA . LYS A 1 97 ? 2.757 -21.287 27.116 1.00 39.22 97 LYS A CA 1
ATOM 762 C C . LYS A 1 97 ? 3.477 -20.658 28.312 1.00 39.22 97 LYS A C 1
ATOM 764 O O . LYS A 1 97 ? 4.724 -20.598 28.250 1.00 39.22 97 LYS A O 1
#

Sequence (97 aa):
MLRDSFLDLILGQHDRAEGLHRLAIQLYTRFQTAVEPAGERVALPPFDDLRQAVLNELLDPEQGLLPEYKARLITELGLPPNVLTNRPAPTNQPTSK

Foldseek 3Di:
DLLVLLVCLLVVVNVVSVVVVVVLVVVLVVVQVVCVVVPDPPRDPPPVVVSVVSLLQQLPPPRHPDPSSNVSSCVSVVHDPCVNVDDPPPPPPDDDD